Protein AF-A0A1R1PPM0-F1 (afdb_monomer_lite)

Radius of gyration: 11.17 Å; chains: 1; bounding box: 23×26×25 Å

Sequence (77 aa):
MYQRYRALFSLKGLGTPEAVDLIIQALEKENESELFKHELAYCLGQLQDERAISTLKGLVSDSSEFVMVRHEAAESL

Structure (mmCIF, N/CA/C/O backbone):
data_AF-A0A1R1PPM0-F1
#
_entry.id   AF-A0A1R1PPM0-F1
#
loop_
_atom_site.group_PDB
_atom_site.id
_atom_site.type_symbol
_atom_site.label_atom_id
_atom_site.label_alt_id
_atom_site.label_comp_id
_atom_site.label_asym_id
_atom_site.label_entity_id
_atom_site.label_seq_id
_atom_site.pdbx_PDB_ins_code
_atom_site.Cartn_x
_atom_site.Cartn_y
_atom_site.Cartn_z
_atom_site.occupancy
_atom_site.B_iso_or_equiv
_atom_site.auth_seq_id
_atom_site.auth_comp_id
_atom_site.auth_asym_id
_atom_site.auth_atom_id
_atom_site.pdbx_PDB_model_num
ATOM 1 N N . MET A 1 1 ? 14.502 11.961 -2.923 1.00 66.69 1 MET A N 1
ATOM 2 C CA . MET A 1 1 ? 14.274 10.767 -2.080 1.00 66.69 1 MET A CA 1
ATOM 3 C C . MET A 1 1 ? 13.934 11.091 -0.624 1.00 66.69 1 MET A C 1
ATOM 5 O O . MET A 1 1 ? 12.828 10.782 -0.209 1.00 66.69 1 MET A O 1
ATOM 9 N N . TYR A 1 2 ? 14.804 11.774 0.135 1.00 88.88 2 TYR A N 1
ATOM 10 C CA . TYR A 1 2 ? 14.596 12.080 1.568 1.00 88.88 2 TYR A CA 1
ATOM 11 C C . TYR A 1 2 ? 13.225 12.691 1.921 1.00 88.88 2 TYR A C 1
ATOM 13 O O . TYR A 1 2 ? 12.601 12.298 2.901 1.00 88.88 2 TYR A O 1
ATOM 21 N N . GLN A 1 3 ? 12.723 13.621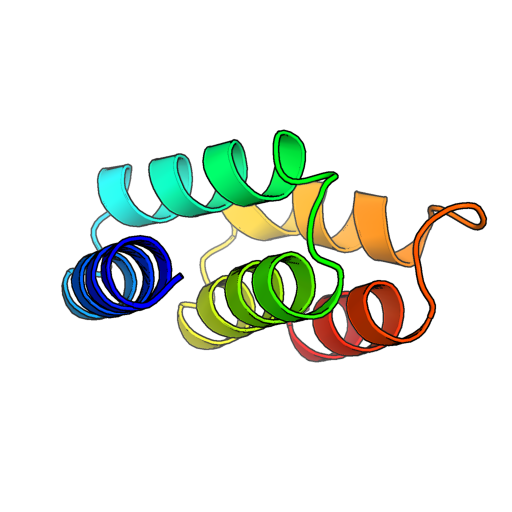 1.103 1.00 94.81 3 GLN A N 1
ATOM 22 C CA . GLN A 1 3 ? 11.441 14.287 1.360 1.00 94.81 3 GLN A CA 1
ATOM 23 C C . GLN A 1 3 ? 10.246 13.324 1.327 1.00 94.81 3 GLN A C 1
ATOM 25 O O . GLN A 1 3 ? 9.340 13.467 2.141 1.00 94.81 3 GLN A O 1
ATOM 30 N N . ARG A 1 4 ? 10.262 12.324 0.432 1.00 96.25 4 ARG A N 1
ATOM 31 C CA . ARG A 1 4 ? 9.172 11.346 0.292 1.00 96.25 4 ARG A CA 1
ATOM 32 C C . ARG A 1 4 ? 9.106 10.425 1.509 1.00 96.25 4 ARG A C 1
ATOM 34 O O . ARG A 1 4 ? 8.039 10.259 2.081 1.00 96.25 4 ARG A O 1
ATOM 41 N N . TYR A 1 5 ? 10.260 9.942 1.972 1.00 97.38 5 TYR A N 1
ATOM 42 C CA . TYR A 1 5 ? 10.374 9.175 3.216 1.00 97.38 5 TYR A CA 1
ATOM 43 C C . TYR A 1 5 ? 9.964 9.984 4.443 1.00 97.38 5 TYR A C 1
ATOM 45 O O . TYR A 1 5 ? 9.196 9.507 5.272 1.00 97.38 5 TYR A O 1
ATOM 53 N N . ARG A 1 6 ? 10.420 11.238 4.550 1.00 98.12 6 ARG A N 1
ATOM 54 C CA . ARG A 1 6 ? 10.010 12.115 5.650 1.00 98.12 6 ARG A CA 1
ATOM 55 C C . ARG A 1 6 ? 8.496 12.318 5.661 1.00 98.12 6 ARG A C 1
ATOM 57 O O . ARG A 1 6 ? 7.901 12.258 6.732 1.00 98.12 6 ARG A O 1
ATOM 64 N N . ALA A 1 7 ? 7.881 12.545 4.501 1.00 98.12 7 ALA A N 1
ATOM 65 C CA . ALA A 1 7 ? 6.433 12.682 4.383 1.00 98.12 7 ALA A CA 1
ATOM 66 C C . ALA A 1 7 ? 5.711 11.384 4.769 1.00 98.12 7 ALA A C 1
ATOM 68 O O . ALA A 1 7 ? 4.823 11.431 5.613 1.00 98.12 7 ALA A O 1
ATOM 69 N N . LEU A 1 8 ? 6.145 10.235 4.239 1.00 98.56 8 LEU A N 1
ATOM 70 C CA . LEU A 1 8 ? 5.593 8.920 4.567 1.00 98.56 8 LEU A CA 1
ATOM 71 C C . LEU A 1 8 ? 5.620 8.647 6.074 1.00 98.56 8 LEU A C 1
ATOM 7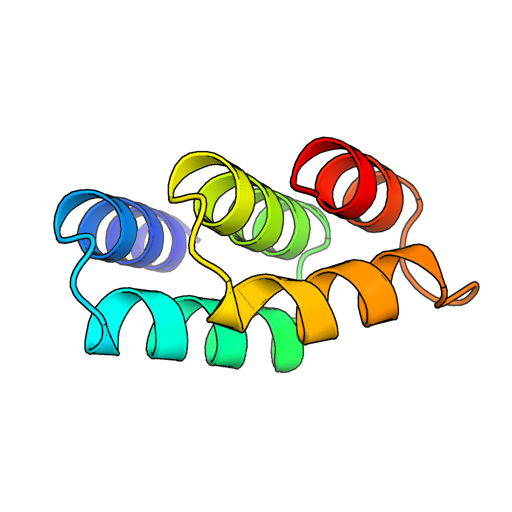3 O O . LEU A 1 8 ? 4.578 8.394 6.670 1.00 98.56 8 LEU A O 1
ATOM 77 N N . PHE A 1 9 ? 6.779 8.772 6.720 1.00 98.31 9 PHE A N 1
ATOM 78 C CA . PHE A 1 9 ? 6.880 8.512 8.157 1.00 98.31 9 PHE A CA 1
ATOM 79 C C . PHE A 1 9 ? 6.147 9.556 9.005 1.00 98.31 9 PHE A C 1
ATOM 81 O O . PHE A 1 9 ? 5.690 9.233 10.099 1.00 98.31 9 PHE A O 1
ATOM 88 N N . SER A 1 10 ? 5.976 10.783 8.500 1.00 98.50 10 SER A N 1
ATOM 89 C CA . SER A 1 10 ? 5.132 11.786 9.161 1.00 98.50 10 SER A CA 1
ATOM 90 C C . SER A 1 10 ? 3.651 11.399 9.081 1.00 98.50 10 SER A C 1
ATOM 92 O O . SER A 1 10 ? 2.967 11.455 10.096 1.00 98.50 10 SER A O 1
ATOM 94 N N . LEU A 1 11 ? 3.167 10.949 7.916 1.00 98.69 11 LEU A N 1
ATOM 95 C CA . LEU A 1 11 ? 1.802 10.435 7.736 1.00 98.69 11 LEU A CA 1
ATOM 96 C C . LEU A 1 11 ? 1.558 9.188 8.595 1.00 98.69 11 LEU A C 1
ATOM 98 O O . LEU A 1 11 ? 0.556 9.121 9.302 1.00 98.69 11 LEU A O 1
ATOM 102 N N . LYS A 1 12 ? 2.513 8.249 8.616 1.00 98.56 12 LYS A N 1
ATOM 103 C CA . LYS A 1 12 ? 2.477 7.081 9.505 1.00 98.56 12 LYS A CA 1
ATOM 104 C C . LYS A 1 12 ? 2.362 7.505 10.972 1.00 98.56 12 LYS A C 1
ATOM 106 O O . LYS A 1 12 ? 1.563 6.947 11.709 1.00 98.56 12 LYS A O 1
ATOM 111 N N . GLY A 1 13 ? 3.142 8.502 11.395 1.00 98.44 13 GLY A N 1
ATOM 112 C CA . GLY A 1 13 ? 3.096 9.023 12.761 1.00 98.44 13 GLY A CA 1
ATOM 113 C C . GLY A 1 13 ? 1.771 9.699 13.128 1.00 98.44 13 GLY A C 1
ATOM 114 O O . GLY A 1 13 ? 1.395 9.675 14.295 1.00 98.44 13 GLY A O 1
ATOM 115 N N . LEU A 1 14 ? 1.061 10.284 12.154 1.00 98.38 14 LEU A N 1
ATOM 116 C CA . LEU A 1 14 ? -0.279 10.836 12.368 1.00 98.38 14 LEU A CA 1
ATOM 117 C C . LEU A 1 14 ? -1.324 9.731 12.549 1.00 98.38 14 LEU A C 1
ATOM 119 O O . LEU A 1 14 ? -2.189 9.862 13.409 1.00 98.38 14 LEU A O 1
ATOM 123 N N . GLY A 1 15 ? -1.265 8.679 11.725 1.00 97.56 15 GLY A N 1
ATOM 124 C CA . GLY A 1 15 ? -2.165 7.523 11.807 1.00 97.56 15 GLY A CA 1
ATOM 125 C C . GLY A 1 15 ? -3.655 7.848 11.656 1.00 97.56 15 GLY A C 1
ATOM 126 O O . GLY A 1 15 ? -4.498 7.016 11.978 1.00 97.56 15 GLY A O 1
ATOM 127 N N . THR A 1 16 ? -4.005 9.056 11.199 1.00 98.50 16 THR A N 1
ATOM 128 C CA . THR A 1 16 ? -5.404 9.444 10.997 1.00 98.50 16 THR A CA 1
ATOM 129 C C . THR A 1 16 ? -5.974 8.771 9.757 1.00 98.50 16 THR A C 1
ATOM 131 O O . THR A 1 16 ? -5.214 8.343 8.877 1.00 98.50 16 THR A O 1
ATOM 134 N N . PRO A 1 17 ? -7.309 8.725 9.620 1.00 98.38 17 PRO A N 1
ATOM 135 C CA . PRO A 1 17 ? -7.917 8.170 8.433 1.00 98.38 17 PRO A CA 1
ATOM 136 C C . PRO A 1 17 ? -7.409 8.768 7.123 1.00 98.38 17 PRO A C 1
ATOM 138 O O . PRO A 1 17 ? -7.004 8.034 6.226 1.00 98.38 17 PRO A O 1
ATOM 141 N N . GLU A 1 18 ? -7.303 10.083 7.059 1.00 98.50 18 GLU A N 1
ATOM 142 C CA . GLU A 1 18 ? -6.826 10.797 5.880 1.00 98.50 18 GLU A CA 1
ATOM 143 C C . GLU A 1 18 ? -5.357 10.471 5.579 1.00 98.50 18 GLU A C 1
ATOM 145 O O . GLU A 1 18 ? -4.960 10.402 4.417 1.00 98.50 18 GLU A O 1
ATOM 150 N N . ALA A 1 19 ? -4.538 10.244 6.613 1.00 98.56 19 ALA A N 1
ATOM 151 C CA . ALA A 1 19 ? -3.142 9.865 6.437 1.00 98.56 19 ALA A CA 1
ATOM 152 C C . ALA A 1 19 ? -3.008 8.462 5.828 1.00 98.56 19 ALA A C 1
ATOM 154 O O . ALA A 1 19 ? -2.206 8.281 4.913 1.00 98.56 19 ALA A O 1
ATOM 155 N N . VAL A 1 20 ? -3.818 7.499 6.282 1.00 98.69 20 VAL A N 1
ATOM 156 C CA . VAL A 1 20 ? -3.882 6.151 5.692 1.00 98.69 20 VAL A CA 1
ATOM 157 C C . VAL A 1 20 ? -4.286 6.237 4.219 1.00 98.69 20 VAL A C 1
ATOM 159 O O . VAL A 1 20 ? -3.591 5.686 3.367 1.00 98.69 20 VAL A O 1
ATOM 162 N N . ASP A 1 21 ? -5.343 6.989 3.897 1.00 98.75 21 ASP A N 1
ATOM 163 C CA . ASP A 1 21 ? -5.830 7.125 2.518 1.00 98.75 21 ASP A CA 1
ATOM 164 C C . ASP A 1 21 ? -4.769 7.752 1.597 1.00 98.75 21 ASP A C 1
ATOM 166 O O . ASP A 1 21 ? -4.617 7.346 0.443 1.00 98.75 21 ASP A O 1
ATOM 170 N N . LEU A 1 22 ? -3.994 8.719 2.098 1.00 98.69 22 LEU A N 1
ATOM 171 C CA . LEU A 1 22 ? -2.880 9.314 1.356 1.00 98.69 22 LEU A CA 1
ATOM 172 C C . LEU A 1 22 ? -1.739 8.319 1.112 1.00 98.69 22 LEU A C 1
ATOM 174 O O . LEU A 1 22 ? -1.151 8.335 0.029 1.00 98.69 22 LEU A O 1
ATOM 178 N N . ILE A 1 23 ? -1.423 7.457 2.084 1.00 98.75 23 ILE A N 1
ATOM 179 C CA . ILE A 1 23 ? -0.403 6.411 1.921 1.00 98.75 23 ILE A CA 1
ATOM 180 C C . ILE A 1 23 ? -0.877 5.364 0.902 1.00 98.75 23 ILE A C 1
ATOM 182 O O . ILE A 1 23 ? -0.098 5.002 0.022 1.00 98.75 23 ILE A O 1
ATOM 186 N N . ILE A 1 24 ? -2.148 4.946 0.947 1.00 98.75 24 ILE A N 1
ATOM 187 C CA . ILE A 1 24 ? -2.750 4.038 -0.049 1.00 98.75 24 ILE A CA 1
ATOM 188 C C . ILE A 1 24 ? -2.648 4.642 -1.455 1.00 98.75 24 ILE A C 1
ATOM 190 O O . ILE A 1 24 ? -2.111 4.016 -2.366 1.00 98.75 24 ILE A O 1
ATOM 194 N N . GLN A 1 25 ? -3.073 5.896 -1.630 1.00 98.56 25 GLN A N 1
ATOM 195 C CA . GLN A 1 25 ? -2.984 6.577 -2.925 1.00 98.56 25 GLN A CA 1
ATOM 196 C C . GLN A 1 25 ? -1.540 6.724 -3.419 1.00 98.56 25 GLN A C 1
ATOM 198 O O . GLN A 1 25 ? -1.290 6.692 -4.625 1.00 98.56 25 GLN A O 1
ATOM 203 N N . ALA A 1 26 ? -0.585 6.937 -2.509 1.00 98.31 26 ALA A N 1
ATOM 204 C CA . ALA A 1 26 ? 0.828 6.992 -2.859 1.00 98.31 26 ALA A CA 1
ATOM 205 C C . ALA A 1 26 ? 1.347 5.618 -3.306 1.00 98.31 26 ALA A C 1
ATOM 207 O O . ALA A 1 26 ? 2.092 5.558 -4.282 1.00 98.31 26 ALA A O 1
ATOM 208 N N . LEU A 1 27 ? 0.926 4.537 -2.643 1.00 98.31 27 LEU A N 1
ATOM 209 C CA . LEU A 1 27 ? 1.285 3.158 -2.983 1.00 98.31 27 LEU A CA 1
ATOM 210 C C . LEU A 1 27 ? 0.785 2.764 -4.376 1.00 98.31 27 LEU A C 1
ATOM 212 O O . LEU A 1 27 ? 1.542 2.203 -5.161 1.00 98.31 27 LEU A O 1
ATOM 216 N N . GLU A 1 28 ? -0.452 3.122 -4.715 1.00 97.62 28 GLU A N 1
ATOM 217 C CA . GLU A 1 28 ? -1.053 2.834 -6.025 1.00 97.62 28 GLU A CA 1
ATOM 218 C C . GLU A 1 28 ? -0.383 3.599 -7.178 1.00 97.62 28 GLU A C 1
ATOM 220 O O . GLU A 1 28 ? -0.336 3.118 -8.310 1.00 97.62 28 GLU A O 1
ATOM 225 N N . LYS A 1 29 ? 0.140 4.800 -6.906 1.00 96.88 29 LYS A N 1
ATOM 226 C CA . LYS A 1 29 ? 0.775 5.662 -7.917 1.00 96.88 29 LYS A CA 1
ATOM 227 C C . LYS A 1 29 ? 2.280 5.440 -8.052 1.00 96.88 29 LYS A C 1
ATOM 229 O O . LYS A 1 29 ? 2.859 5.860 -9.055 1.00 96.88 29 LYS A O 1
ATOM 234 N N . GLU A 1 30 ? 2.923 4.835 -7.058 1.00 95.94 30 GLU A N 1
ATOM 235 C CA . GLU A 1 30 ? 4.367 4.618 -7.054 1.00 95.94 30 GLU A CA 1
ATOM 236 C C . GLU A 1 30 ? 4.772 3.533 -8.060 1.00 95.94 30 GLU A C 1
ATOM 238 O O . GLU A 1 30 ? 4.380 2.376 -7.933 1.00 95.94 30 GLU A O 1
ATOM 243 N N . ASN A 1 31 ? 5.593 3.909 -9.043 1.00 93.31 31 ASN A N 1
ATOM 244 C CA . ASN A 1 31 ? 6.088 3.011 -10.093 1.00 93.31 31 ASN A CA 1
ATOM 245 C C . ASN A 1 31 ? 7.572 3.248 -10.440 1.00 93.31 31 ASN A C 1
ATOM 247 O O . ASN A 1 31 ? 8.089 2.647 -11.376 1.00 93.31 31 ASN A O 1
ATOM 251 N N . GLU A 1 32 ? 8.261 4.139 -9.723 1.00 93.56 32 GLU A N 1
ATOM 252 C CA . GLU A 1 32 ? 9.647 4.530 -10.009 1.00 93.56 32 GLU A CA 1
ATOM 253 C C . GLU A 1 32 ? 10.649 3.848 -9.066 1.00 93.56 32 GLU A C 1
ATOM 255 O O . GLU A 1 32 ? 11.809 3.647 -9.424 1.00 93.56 32 GLU A O 1
ATOM 260 N N . SER A 1 33 ? 10.228 3.508 -7.846 1.00 95.81 33 SER A N 1
ATOM 261 C CA . SER A 1 33 ? 11.086 2.972 -6.795 1.00 95.81 33 SER A CA 1
ATOM 262 C C . SER A 1 33 ? 10.432 1.799 -6.076 1.00 95.81 33 SER A C 1
ATOM 264 O O . SER A 1 33 ? 9.580 1.979 -5.208 1.00 95.81 33 SER A O 1
ATOM 266 N N . GLU A 1 34 ? 10.933 0.599 -6.370 1.0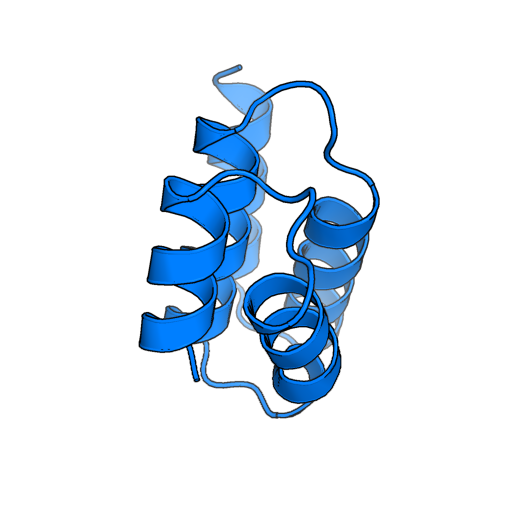0 96.19 34 GLU A N 1
ATOM 267 C CA . GLU A 1 34 ? 10.571 -0.643 -5.679 1.00 96.19 34 GLU A CA 1
ATOM 268 C C . GLU A 1 34 ? 10.725 -0.511 -4.156 1.00 96.19 34 GLU A C 1
ATOM 270 O O . GLU A 1 34 ? 9.810 -0.832 -3.404 1.00 96.19 34 GLU A O 1
ATOM 275 N N . LEU A 1 35 ? 11.852 0.049 -3.697 1.00 97.12 35 LEU A N 1
ATOM 276 C CA . LEU A 1 35 ? 12.123 0.240 -2.271 1.00 97.12 35 LEU A CA 1
ATOM 277 C C . LEU A 1 35 ? 11.133 1.209 -1.610 1.00 97.12 35 LEU A C 1
ATOM 279 O O . LEU A 1 35 ? 10.692 0.972 -0.492 1.00 97.12 35 LEU A O 1
ATOM 283 N N . PHE A 1 36 ? 10.758 2.304 -2.278 1.00 97.81 36 PHE A N 1
ATOM 284 C CA . PHE A 1 36 ? 9.783 3.225 -1.690 1.00 97.81 36 PHE A CA 1
ATOM 285 C C . PHE A 1 36 ? 8.372 2.633 -1.680 1.00 97.81 36 PHE A C 1
ATOM 287 O O . PHE A 1 36 ? 7.635 2.837 -0.718 1.00 97.81 36 PHE A O 1
ATOM 294 N N . LYS A 1 37 ? 8.010 1.870 -2.718 1.00 98.12 37 LYS A N 1
ATOM 295 C CA . LYS A 1 37 ? 6.738 1.141 -2.786 1.00 98.12 37 LYS A CA 1
ATOM 296 C C . LYS A 1 37 ? 6.634 0.088 -1.680 1.00 98.12 37 LYS A C 1
ATOM 298 O O . LYS A 1 37 ? 5.606 0.003 -1.016 1.00 98.12 37 LYS A O 1
ATOM 303 N N . HIS A 1 38 ? 7.724 -0.633 -1.425 1.00 98.44 38 HIS A N 1
ATOM 304 C CA . HIS A 1 38 ? 7.873 -1.526 -0.276 1.00 98.44 38 HIS A CA 1
ATOM 305 C C . HIS A 1 38 ? 7.621 -0.784 1.044 1.00 98.44 38 HIS A C 1
ATOM 307 O O . HIS A 1 38 ? 6.772 -1.178 1.831 1.00 98.44 38 HIS A O 1
ATOM 313 N N . GLU A 1 39 ? 8.275 0.354 1.262 1.00 98.44 39 GLU A N 1
ATOM 314 C CA . GLU A 1 39 ? 8.154 1.119 2.513 1.00 98.44 39 GLU A CA 1
ATOM 315 C C . GLU A 1 39 ? 6.751 1.706 2.737 1.00 98.44 39 GLU A C 1
ATOM 317 O O . GLU A 1 39 ? 6.296 1.835 3.878 1.00 98.44 39 GLU A O 1
ATOM 322 N N . LEU A 1 40 ? 6.035 2.027 1.655 1.00 98.69 40 LEU A N 1
ATOM 323 C CA . LEU A 1 40 ? 4.618 2.389 1.702 1.00 98.69 40 LEU A CA 1
ATOM 324 C C . LEU A 1 40 ? 3.758 1.213 2.186 1.00 98.69 40 LEU A C 1
ATOM 326 O O . LEU A 1 40 ? 2.954 1.406 3.099 1.00 98.69 40 LEU A O 1
ATOM 330 N N . ALA A 1 41 ? 3.950 0.013 1.624 1.00 98.62 41 ALA A N 1
ATOM 331 C CA . ALA A 1 41 ? 3.250 -1.198 2.056 1.00 98.62 41 ALA A CA 1
ATOM 332 C C . ALA A 1 41 ? 3.552 -1.522 3.529 1.00 98.62 41 ALA A C 1
ATOM 334 O O . ALA A 1 41 ? 2.616 -1.637 4.319 1.00 98.62 41 ALA A O 1
ATOM 335 N N . TYR A 1 42 ? 4.832 -1.500 3.915 1.00 98.62 42 TYR A N 1
ATOM 336 C CA . TYR A 1 42 ? 5.281 -1.678 5.298 1.00 98.62 42 TYR A CA 1
ATOM 337 C C . TYR A 1 42 ? 4.574 -0.718 6.262 1.00 98.62 42 TYR A C 1
ATOM 339 O O . TYR A 1 42 ? 4.052 -1.115 7.304 1.00 98.62 42 TYR A O 1
ATOM 347 N N . CYS A 1 43 ? 4.507 0.575 5.924 1.00 98.69 43 CYS A N 1
ATOM 348 C CA . CYS A 1 43 ? 3.831 1.552 6.775 1.00 98.69 43 CYS A CA 1
ATOM 349 C C . CYS A 1 43 ? 2.334 1.262 6.932 1.00 98.69 43 CYS A C 1
ATOM 351 O O . CYS A 1 43 ? 1.811 1.474 8.025 1.00 98.69 43 CYS A O 1
ATOM 353 N N . LEU A 1 44 ? 1.655 0.779 5.886 1.00 98.69 44 LEU A N 1
ATOM 354 C CA . LEU A 1 44 ? 0.250 0.373 5.977 1.00 98.69 44 LEU A CA 1
ATOM 355 C C . LEU A 1 44 ? 0.071 -0.850 6.882 1.00 98.69 44 LEU A C 1
ATOM 357 O O . LEU A 1 44 ? -0.816 -0.826 7.733 1.00 98.69 44 LEU A O 1
ATOM 361 N N . GLY A 1 45 ? 0.944 -1.858 6.783 1.00 98.38 45 GLY A N 1
ATOM 362 C CA . GLY A 1 45 ? 0.928 -3.013 7.687 1.00 98.38 45 GLY A CA 1
ATOM 363 C C . GLY A 1 45 ? 1.139 -2.623 9.147 1.00 98.38 45 GLY A C 1
A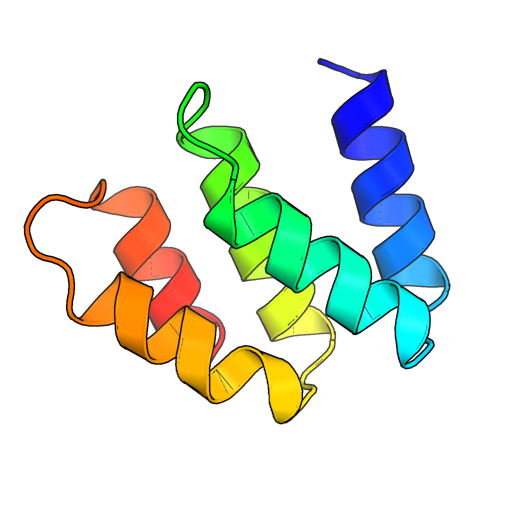TOM 364 O O . GLY A 1 45 ? 0.450 -3.103 10.039 1.00 98.38 45 GLY A O 1
ATOM 365 N N . GLN A 1 46 ? 2.033 -1.668 9.403 1.00 98.56 46 GLN A N 1
ATOM 366 C CA . GLN A 1 46 ? 2.267 -1.126 10.745 1.00 98.56 46 GLN A CA 1
ATOM 367 C C . GLN A 1 46 ? 1.080 -0.318 11.296 1.00 98.56 46 GLN A C 1
ATOM 369 O O . GLN A 1 46 ? 0.931 -0.214 12.512 1.00 98.56 46 GLN A O 1
ATOM 374 N N . LEU A 1 47 ? 0.275 0.295 10.423 1.00 98.31 47 LEU A N 1
ATOM 375 C CA . LEU A 1 47 ? -0.920 1.053 10.804 1.00 98.31 47 LEU A CA 1
ATOM 376 C C . LEU A 1 47 ? -2.135 0.149 11.054 1.00 98.31 47 LEU A C 1
ATOM 378 O O . LEU A 1 47 ? -3.042 0.570 11.765 1.00 98.31 47 LEU A O 1
ATOM 382 N N . GLN A 1 48 ? -2.137 -1.072 10.504 1.00 97.44 48 GLN A N 1
ATOM 383 C CA . GLN A 1 48 ? -3.176 -2.095 10.696 1.00 97.44 48 GLN A CA 1
ATOM 384 C C . GLN A 1 48 ? -4.603 -1.605 10.405 1.00 97.44 48 GLN A C 1
ATOM 386 O O . GLN A 1 48 ? -5.564 -2.009 11.059 1.00 97.44 48 GLN A O 1
ATOM 391 N N . ASP A 1 49 ? -4.749 -0.725 9.415 1.00 98.25 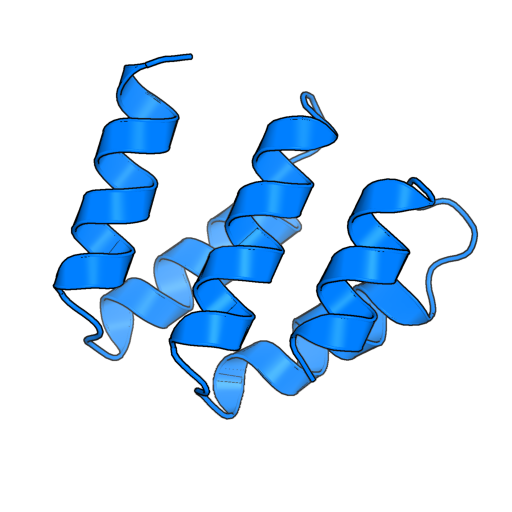49 ASP A N 1
ATOM 392 C CA . ASP A 1 49 ? -6.047 -0.183 9.036 1.00 98.25 49 ASP A CA 1
ATOM 393 C C . ASP A 1 49 ? -6.696 -0.999 7.911 1.00 98.25 49 ASP A C 1
ATOM 395 O O . ASP A 1 49 ? -6.095 -1.230 6.857 1.00 98.25 49 ASP A O 1
ATOM 399 N N . GLU A 1 50 ? -7.956 -1.393 8.104 1.00 98.00 50 GLU A N 1
ATOM 400 C CA . GLU A 1 50 ? -8.688 -2.258 7.173 1.00 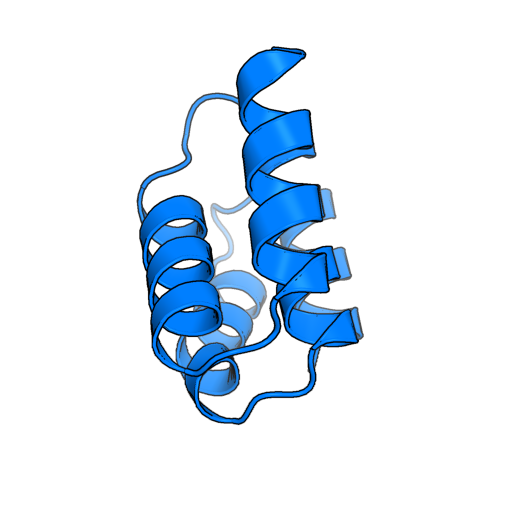98.00 50 GLU A CA 1
ATOM 401 C C . GLU A 1 50 ? -8.824 -1.674 5.759 1.00 98.00 50 GLU A C 1
ATOM 403 O O . GLU A 1 50 ? -8.945 -2.424 4.786 1.00 98.00 50 GLU A O 1
ATOM 408 N N . ARG A 1 51 ? -8.751 -0.345 5.605 1.00 98.19 51 ARG A N 1
ATOM 409 C CA . ARG A 1 51 ? -8.826 0.315 4.291 1.00 98.19 51 ARG A CA 1
ATOM 410 C C . ARG A 1 51 ? -7.669 -0.069 3.373 1.00 98.19 51 ARG A C 1
ATOM 412 O O . ARG A 1 51 ? -7.844 -0.071 2.157 1.00 98.19 51 ARG A O 1
ATOM 419 N N . ALA A 1 52 ? -6.519 -0.453 3.929 1.00 98.31 52 ALA A N 1
ATOM 420 C CA . ALA A 1 52 ? -5.363 -0.888 3.152 1.00 98.31 52 ALA A CA 1
ATOM 421 C C . ALA A 1 52 ? -5.494 -2.322 2.608 1.00 98.31 52 ALA A C 1
ATOM 423 O O . ALA A 1 52 ? -4.809 -2.673 1.647 1.00 98.31 52 ALA A O 1
ATOM 424 N N . ILE A 1 53 ? -6.381 -3.152 3.177 1.00 98.38 53 ILE A N 1
ATOM 425 C CA . ILE A 1 53 ? -6.449 -4.596 2.889 1.00 98.38 53 ILE A CA 1
ATOM 426 C C . ILE A 1 53 ? -6.671 -4.870 1.400 1.00 98.38 53 ILE A C 1
ATOM 428 O O . ILE A 1 53 ? -6.039 -5.764 0.836 1.00 98.38 53 ILE A O 1
ATOM 432 N N . SER A 1 54 ? -7.570 -4.122 0.750 1.00 98.38 54 SER A N 1
ATOM 433 C CA . SER A 1 54 ? -7.867 -4.331 -0.672 1.00 98.38 54 SER A CA 1
ATOM 434 C C . SER A 1 54 ? -6.641 -4.053 -1.545 1.00 98.38 54 SER A C 1
ATOM 436 O O . SER A 1 54 ? -6.316 -4.855 -2.421 1.00 98.38 54 SER A O 1
ATOM 438 N N . THR A 1 55 ? -5.938 -2.950 -1.283 1.00 98.31 55 THR A N 1
ATOM 439 C CA . THR A 1 55 ? -4.739 -2.554 -2.031 1.00 98.31 55 THR A CA 1
ATOM 440 C C . THR A 1 55 ? -3.591 -3.539 -1.795 1.00 98.31 55 THR A C 1
ATOM 442 O O . THR A 1 55 ? -2.978 -4.003 -2.756 1.00 98.31 55 THR A O 1
ATOM 445 N N . LEU A 1 56 ? -3.350 -3.950 -0.544 1.00 98.56 56 LEU A N 1
ATOM 446 C CA . LEU A 1 56 ? -2.305 -4.922 -0.199 1.00 98.56 56 LEU A CA 1
ATOM 447 C C . LEU A 1 56 ? -2.562 -6.297 -0.839 1.00 98.56 56 LEU A C 1
ATOM 449 O O . LEU A 1 56 ? -1.665 -6.864 -1.460 1.00 98.56 56 LEU A O 1
ATOM 453 N N . LYS A 1 57 ? -3.802 -6.810 -0.798 1.00 98.62 57 LYS A N 1
ATOM 454 C CA . LYS A 1 57 ? -4.171 -8.059 -1.498 1.00 98.62 57 LYS A CA 1
ATOM 455 C C . LYS A 1 57 ? -3.978 -7.968 -3.011 1.00 98.62 57 LYS A C 1
ATOM 457 O O . LYS A 1 57 ? -3.583 -8.960 -3.631 1.00 98.62 57 LYS A O 1
ATOM 462 N N . GLY A 1 58 ? -4.256 -6.799 -3.591 1.00 98.31 58 GLY A N 1
ATOM 463 C CA . GLY A 1 58 ? -3.990 -6.508 -4.997 1.00 98.31 58 GLY A CA 1
ATOM 464 C C . GLY A 1 58 ? -2.513 -6.697 -5.337 1.00 98.31 58 GLY A C 1
ATOM 465 O O . GLY A 1 58 ? -2.199 -7.469 -6.238 1.00 98.31 58 GLY A O 1
ATOM 466 N N . LEU A 1 59 ? -1.616 -6.092 -4.550 1.00 97.94 59 LEU A N 1
ATOM 467 C CA . LEU A 1 59 ? -0.166 -6.226 -4.733 1.00 97.94 59 LEU A CA 1
ATOM 468 C C . LEU A 1 59 ? 0.309 -7.672 -4.580 1.00 97.94 59 LEU A C 1
ATOM 470 O O . LEU A 1 59 ? 1.034 -8.168 -5.435 1.00 97.94 59 LEU A O 1
ATOM 474 N N . VAL A 1 60 ? -0.140 -8.393 -3.546 1.00 98.38 60 VAL A N 1
ATOM 475 C CA . VAL A 1 60 ? 0.231 -9.809 -3.351 1.00 98.38 60 VAL A CA 1
ATOM 476 C C . VAL A 1 60 ? -0.144 -10.663 -4.568 1.00 98.38 60 VAL A C 1
ATOM 478 O O . VAL A 1 60 ? 0.603 -11.571 -4.949 1.00 98.38 60 VAL A O 1
ATOM 481 N N . SER A 1 61 ? -1.283 -10.366 -5.194 1.00 97.88 61 SER A N 1
ATOM 482 C CA . SER A 1 61 ? -1.820 -11.130 -6.324 1.00 97.88 61 SER A CA 1
ATOM 483 C C . SER A 1 61 ? -1.235 -10.722 -7.681 1.00 97.88 61 SER A C 1
ATOM 485 O O . SER A 1 61 ? -1.380 -11.471 -8.646 1.00 97.88 61 SER A O 1
ATOM 487 N N . ASP A 1 62 ? -0.573 -9.568 -7.775 1.00 97.38 62 ASP A N 1
ATOM 488 C CA . ASP A 1 62 ? 0.001 -9.067 -9.022 1.00 97.38 62 ASP A CA 1
ATOM 489 C C . ASP A 1 62 ? 1.338 -9.756 -9.323 1.00 97.38 62 ASP A C 1
ATOM 491 O O . ASP A 1 62 ? 2.351 -9.498 -8.682 1.00 97.38 62 ASP A O 1
ATOM 495 N N . SER A 1 63 ? 1.363 -10.646 -10.318 1.00 96.62 63 SER A N 1
ATOM 496 C CA . SER A 1 63 ? 2.585 -11.349 -10.732 1.00 96.62 63 SER A CA 1
ATOM 497 C C . SER A 1 63 ? 3.595 -10.473 -11.480 1.00 96.62 63 SER A C 1
ATOM 499 O O . SER A 1 63 ? 4.715 -10.922 -11.713 1.00 96.62 63 SER A O 1
ATOM 501 N N . SER A 1 64 ? 3.190 -9.281 -11.923 1.00 95.94 64 SER A N 1
ATOM 502 C CA . SER A 1 64 ? 4.068 -8.311 -12.586 1.00 95.94 64 SER A CA 1
ATOM 503 C C . SER A 1 64 ? 4.749 -7.357 -11.604 1.00 95.94 64 SER A C 1
ATOM 505 O O . SER A 1 64 ? 5.745 -6.730 -11.961 1.00 95.94 64 SER A O 1
ATOM 507 N N . GLU A 1 65 ? 4.248 -7.291 -10.370 1.00 96.56 65 GLU A N 1
ATOM 508 C CA . GLU A 1 65 ? 4.829 -6.493 -9.300 1.00 96.56 65 GLU A CA 1
ATOM 509 C C . GLU A 1 65 ? 6.133 -7.116 -8.787 1.00 96.56 65 GLU A C 1
ATOM 511 O O . GLU A 1 65 ? 6.348 -8.335 -8.813 1.00 96.56 65 GLU A O 1
ATOM 516 N N . PHE A 1 66 ? 7.022 -6.265 -8.287 1.00 95.69 66 PHE A N 1
ATOM 517 C CA . PHE A 1 66 ? 8.307 -6.706 -7.775 1.00 95.69 66 PHE A CA 1
ATOM 518 C C . PHE A 1 66 ? 8.173 -7.628 -6.556 1.00 95.69 66 PHE A C 1
ATOM 520 O O . PHE A 1 66 ? 7.385 -7.385 -5.640 1.00 95.69 66 PHE A O 1
ATOM 527 N N . VAL A 1 67 ? 9.009 -8.671 -6.498 1.00 97.12 67 VAL A N 1
ATOM 528 C CA . VAL A 1 67 ? 8.960 -9.697 -5.440 1.00 97.12 67 VAL A CA 1
ATOM 529 C C . VAL A 1 67 ? 9.076 -9.092 -4.039 1.00 97.12 67 VAL A C 1
ATOM 531 O O . VAL A 1 67 ? 8.348 -9.525 -3.150 1.00 97.12 67 VAL A O 1
ATOM 534 N N . MET A 1 68 ? 9.934 -8.083 -3.844 1.00 97.06 68 MET A N 1
ATOM 535 C CA . MET A 1 68 ? 10.113 -7.419 -2.548 1.00 97.06 68 MET A CA 1
ATOM 536 C C . MET A 1 68 ? 8.831 -6.708 -2.091 1.00 97.06 68 MET A C 1
ATOM 538 O O . MET A 1 68 ? 8.422 -6.863 -0.945 1.00 97.06 68 MET A O 1
ATOM 542 N N . VAL A 1 69 ? 8.152 -5.994 -2.996 1.00 98.06 69 VAL A N 1
ATOM 543 C CA . VAL A 1 69 ? 6.880 -5.307 -2.704 1.00 98.06 69 VAL A CA 1
ATOM 544 C C . VAL A 1 69 ? 5.780 -6.318 -2.384 1.00 98.06 69 VAL A C 1
ATOM 546 O O . VAL A 1 69 ? 5.021 -6.122 -1.441 1.00 98.06 69 VAL A O 1
ATOM 549 N N . ARG A 1 70 ? 5.711 -7.427 -3.132 1.00 98.38 70 ARG A N 1
ATOM 550 C CA . ARG A 1 70 ? 4.730 -8.498 -2.891 1.00 98.38 70 ARG A CA 1
ATOM 551 C C . ARG A 1 70 ? 4.931 -9.192 -1.546 1.00 98.38 70 ARG A C 1
ATOM 553 O O . ARG A 1 70 ? 3.948 -9.529 -0.894 1.00 98.38 70 ARG A O 1
ATOM 560 N N . HIS A 1 71 ? 6.183 -9.429 -1.155 1.00 98.06 71 HIS A N 1
ATOM 561 C CA . HIS A 1 71 ? 6.537 -9.998 0.147 1.00 98.06 71 HIS A CA 1
ATOM 562 C C . HIS A 1 71 ? 6.085 -9.080 1.282 1.00 98.06 71 HIS A C 1
ATOM 564 O O . HIS A 1 71 ? 5.353 -9.532 2.155 1.00 98.06 71 HIS A O 1
ATOM 570 N N . GLU A 1 72 ? 6.430 -7.797 1.218 1.00 98.50 72 GLU A N 1
ATOM 571 C CA . GLU A 1 72 ? 6.049 -6.834 2.252 1.00 98.50 72 GLU A CA 1
ATOM 572 C C . GLU A 1 72 ? 4.531 -6.638 2.313 1.00 98.50 72 GLU A C 1
ATOM 574 O O . GLU A 1 72 ? 3.942 -6.622 3.389 1.00 98.50 72 GLU A O 1
ATOM 579 N N . ALA A 1 73 ? 3.855 -6.591 1.160 1.00 98.38 73 ALA A N 1
ATOM 580 C CA . ALA A 1 73 ? 2.398 -6.539 1.123 1.00 98.38 73 ALA A CA 1
ATOM 581 C C . ALA A 1 73 ? 1.746 -7.779 1.760 1.00 98.38 73 ALA A C 1
ATOM 583 O O . ALA A 1 73 ? 0.675 -7.659 2.346 1.00 98.38 73 ALA A O 1
ATOM 584 N N . ALA A 1 74 ? 2.378 -8.954 1.659 1.00 98.19 74 ALA A N 1
ATOM 585 C CA . ALA A 1 74 ? 1.904 -10.174 2.306 1.00 98.19 74 ALA A CA 1
ATOM 586 C C . ALA A 1 74 ? 2.170 -10.183 3.819 1.00 98.19 74 ALA A C 1
ATOM 588 O O . ALA A 1 74 ? 1.339 -10.703 4.555 1.00 98.19 74 ALA A O 1
ATOM 589 N N . GLU A 1 75 ? 3.287 -9.618 4.285 1.00 98.00 75 GLU A N 1
ATOM 590 C CA . GLU A 1 75 ? 3.575 -9.467 5.722 1.00 98.00 75 GLU A CA 1
ATOM 591 C C . GLU A 1 75 ? 2.719 -8.385 6.391 1.00 98.00 75 GLU A C 1
ATOM 593 O O . GLU A 1 75 ? 2.438 -8.456 7.585 1.00 98.00 75 GLU A O 1
ATOM 598 N N . SER A 1 76 ? 2.282 -7.403 5.606 1.00 97.44 76 SER A N 1
ATOM 599 C CA . SER A 1 76 ? 1.443 -6.286 6.035 1.00 97.44 76 SER A CA 1
ATOM 600 C C . SER A 1 76 ? -0.065 -6.604 6.109 1.00 97.44 76 SER A C 1
ATOM 602 O O . SER A 1 76 ? -0.845 -5.706 6.433 1.00 97.44 76 SER A O 1
ATOM 604 N N . LEU A 1 77 ? -0.488 -7.838 5.792 1.00 91.81 77 LEU A N 1
ATOM 605 C CA . LEU A 1 77 ? -1.881 -8.327 5.851 1.00 91.81 77 LEU A CA 1
ATOM 606 C C . LEU A 1 77 ? -2.169 -9.123 7.129 1.00 91.81 77 LEU A C 1
ATOM 608 O O . LEU A 1 77 ? -3.301 -8.965 7.642 1.00 91.81 77 LEU A O 1
#

InterPro domains:
  IPR004155 PBS lyase HEAT-like repeat [SM00567] (1-30)
  IPR004155 PBS lyase HEAT-like repeat [SM00567] (34-63)
  IPR011989 Armadillo-like helical [G3DSA:1.25.10.10] (2-77)
  IPR016024 Armadillo-type fold [SSF48371] (3-77)

Organism: Zancudomyces culisetae (NCBI:txid1213189)

Foldseek 3Di:
DVVLVVLLVVLLVVLDPVSLVVLLVCLVPDDPDLVSNLVSLLSLLVSLDPVCLVVLVVLLPDPVRDPSNNVSSVSSD

Secondary structure (DSSP, 8-state):
-HHHHHHHHHHHHH--HHHHHHHHHHHHH--S-HHHHHHHHHHHHHHT-GGGHHHHHHHHH-TTS-HHHHHHHHHT-

pLDDT: mean 97.22, std 3.87, range [66.69, 98.75]